Protein AF-A0A971AAA5-F1 (afdb_monomer)

Solvent-accessible surface area (backbone atoms only — not comparable to full-atom values): 3978 Å² total; per-residue (Å²): 139,63,98,80,66,80,71,54,68,51,73,58,88,72,40,82,46,75,63,68,58,93,47,72,67,56,30,50,60,55,44,65,71,44,56,84,52,45,63,58,53,50,31,49,47,73,68,70,49,87,66,100,76,81,85,84,89,84,132

Foldseek 3Di:
DPPPDPFDWDDDQLDTRGDFDPDPVRRVVVVVVCVVCVVVSNCVSVVNDDDPDDDDDDD

pLDDT: mean 74.93, std 17.02, range [41.03, 93.62]

Mean predicted aligned error: 9.96 Å

Secondary structure (DSSP, 8-state):
--TT----EEEETTEEEE---SSHHHHHHHHHHHHHHHHHHHHHHHT----S-------

Structure (mmCIF, N/CA/C/O backbone):
data_AF-A0A971AAA5-F1
#
_entry.id   AF-A0A971AAA5-F1
#
loop_
_atom_site.group_PDB
_atom_site.id
_atom_site.type_symbol
_atom_site.label_atom_id
_atom_site.label_alt_id
_atom_site.label_comp_id
_atom_site.label_asym_id
_atom_site.label_entity_id
_atom_site.label_seq_id
_atom_site.pdbx_PDB_ins_code
_atom_site.Cartn_x
_atom_site.Cartn_y
_atom_site.Cartn_z
_atom_site.occupancy
_atom_site.B_iso_or_equiv
_atom_site.auth_seq_id
_atom_site.auth_comp_id
_atom_site.auth_asym_id
_atom_site.auth_atom_id
_atom_site.pdbx_PDB_model_num
ATOM 1 N N . LEU A 1 1 ? 15.718 6.841 -9.223 1.00 46.62 1 LEU A N 1
ATOM 2 C CA . LEU A 1 1 ? 14.237 6.814 -9.188 1.00 46.62 1 LEU A CA 1
ATOM 3 C C . LEU A 1 1 ? 13.841 7.832 -8.119 1.00 46.62 1 LEU A C 1
ATOM 5 O O . LEU A 1 1 ? 14.328 7.685 -7.020 1.00 46.62 1 LEU A O 1
ATOM 9 N N . ALA A 1 2 ? 13.163 8.959 -8.318 1.00 55.75 2 ALA A N 1
ATOM 10 C CA . ALA A 1 2 ? 11.987 9.216 -9.125 1.00 55.75 2 ALA A CA 1
ATOM 11 C C . ALA A 1 2 ? 11.724 10.746 -9.197 1.00 55.75 2 ALA A C 1
ATOM 13 O O . ALA A 1 2 ? 10.702 11.225 -8.724 1.00 55.75 2 ALA A O 1
ATOM 14 N N . MET A 1 3 ? 12.638 11.537 -9.773 1.00 41.03 3 MET A N 1
ATOM 15 C CA . MET A 1 3 ? 12.502 13.011 -9.816 1.00 41.03 3 MET A CA 1
ATOM 16 C C . MET A 1 3 ? 11.338 13.525 -10.695 1.00 41.03 3 MET A C 1
ATOM 18 O O . MET A 1 3 ? 10.983 14.693 -10.612 1.00 41.03 3 MET A O 1
ATOM 22 N N . LEU A 1 4 ? 10.717 12.659 -11.509 1.00 48.53 4 LEU A N 1
ATOM 23 C CA . LEU A 1 4 ? 9.538 12.968 -12.339 1.00 48.53 4 LEU A CA 1
ATOM 24 C C . LEU A 1 4 ? 8.270 12.211 -11.914 1.00 48.53 4 LEU A C 1
ATOM 26 O O . LEU A 1 4 ? 7.231 12.341 -12.566 1.00 48.53 4 LEU A O 1
ATOM 30 N N . SER A 1 5 ? 8.331 11.391 -10.860 1.00 56.56 5 SER A N 1
ATOM 31 C CA . SER A 1 5 ? 7.160 10.619 -10.446 1.00 56.56 5 SER A CA 1
ATOM 32 C C . SER A 1 5 ? 6.183 11.526 -9.712 1.00 56.56 5 SER A C 1
ATOM 34 O O . SER A 1 5 ? 6.385 11.876 -8.556 1.00 56.56 5 SER A O 1
ATOM 36 N N . ARG A 1 6 ? 5.094 11.885 -10.392 1.00 58.06 6 ARG A N 1
ATOM 37 C CA . ARG A 1 6 ? 3.894 12.471 -9.777 1.00 58.06 6 ARG A CA 1
ATOM 38 C C . ARG A 1 6 ? 2.959 11.379 -9.240 1.00 58.06 6 ARG A C 1
ATOM 40 O O . ARG A 1 6 ? 1.74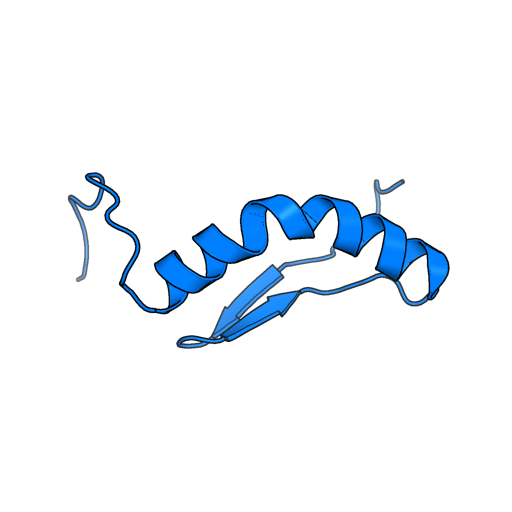3 11.551 -9.272 1.00 58.06 6 ARG A O 1
ATOM 47 N N . ALA A 1 7 ? 3.500 10.223 -8.845 1.00 62.62 7 ALA A N 1
ATOM 48 C CA . ALA A 1 7 ? 2.693 9.146 -8.289 1.00 62.62 7 ALA A CA 1
ATOM 49 C C . ALA A 1 7 ? 2.078 9.633 -6.974 1.00 62.62 7 ALA A C 1
ATOM 51 O O . ALA A 1 7 ? 2.766 9.825 -5.976 1.00 62.62 7 ALA A O 1
ATOM 52 N N . THR A 1 8 ? 0.776 9.893 -7.015 1.00 72.06 8 THR A N 1
ATOM 53 C CA . THR A 1 8 ? -0.033 10.245 -5.850 1.00 72.06 8 THR A CA 1
ATOM 54 C C . THR A 1 8 ? -0.695 8.984 -5.291 1.00 72.06 8 THR A C 1
ATOM 56 O O . THR A 1 8 ? -0.975 8.045 -6.042 1.00 72.06 8 THR A O 1
ATOM 59 N N . ALA A 1 9 ? -0.945 8.958 -3.988 1.00 84.31 9 ALA A N 1
ATOM 60 C CA . ALA A 1 9 ? -1.839 8.008 -3.341 1.00 84.31 9 ALA A CA 1
ATOM 61 C C . ALA A 1 9 ? -2.903 8.806 -2.583 1.00 84.31 9 ALA A C 1
ATOM 63 O O . ALA A 1 9 ? -2.651 9.933 -2.152 1.00 84.31 9 ALA A O 1
ATOM 64 N N . GLY A 1 10 ? -4.099 8.247 -2.448 1.00 83.25 10 GLY A N 1
ATOM 65 C CA . GLY A 1 10 ? -5.216 8.952 -1.835 1.00 83.25 10 GLY A CA 1
ATOM 66 C C . GLY A 1 10 ? -6.288 8.018 -1.309 1.00 83.25 10 GLY A C 1
ATOM 67 O O . GLY A 1 10 ? -6.260 6.810 -1.536 1.00 83.25 10 GLY A O 1
ATOM 68 N N . ILE A 1 11 ? -7.247 8.601 -0.598 1.00 86.44 11 ILE A N 1
ATOM 69 C CA . ILE A 1 11 ? -8.326 7.877 0.066 1.00 86.44 11 ILE A CA 1
ATOM 70 C C . ILE A 1 11 ? -9.661 8.343 -0.507 1.00 86.44 11 ILE A C 1
ATOM 72 O O . ILE A 1 11 ? -9.920 9.542 -0.608 1.00 86.44 11 ILE A O 1
ATOM 76 N N . ARG A 1 12 ? -10.535 7.392 -0.847 1.00 86.62 12 ARG A N 1
ATOM 77 C CA . ARG A 1 12 ? -11.933 7.655 -1.207 1.00 86.62 12 ARG A CA 1
ATOM 78 C C . ARG A 1 12 ? -12.849 6.817 -0.320 1.00 86.62 12 ARG A C 1
ATOM 80 O O . ARG A 1 12 ? -12.930 5.599 -0.475 1.00 86.62 12 ARG A O 1
ATOM 87 N N . GLY A 1 13 ? -13.547 7.463 0.612 1.00 86.12 13 GLY A N 1
ATOM 88 C CA . GLY A 1 13 ? -14.321 6.756 1.637 1.00 86.12 13 GLY A CA 1
ATOM 89 C C . GLY A 1 13 ? -13.402 5.869 2.482 1.00 86.12 13 GLY A C 1
ATOM 90 O O . GLY A 1 13 ? -12.473 6.375 3.095 1.00 86.12 13 GLY A O 1
ATOM 91 N N . LYS A 1 14 ? -13.629 4.548 2.460 1.00 84.56 14 LYS A N 1
ATOM 92 C CA . LYS A 1 14 ? -12.782 3.541 3.135 1.00 84.56 14 LYS A CA 1
ATOM 93 C C . LYS A 1 14 ? -11.816 2.808 2.188 1.00 84.56 14 LYS A C 1
ATOM 95 O O . LYS A 1 14 ? -11.368 1.709 2.492 1.00 84.56 14 LYS A O 1
ATOM 100 N N . THR A 1 15 ? -11.548 3.373 1.008 1.00 86.19 15 THR A N 1
ATOM 101 C CA . THR A 1 15 ? -10.693 2.755 -0.021 1.00 86.19 15 THR A CA 1
ATOM 102 C C . THR A 1 15 ? -9.398 3.536 -0.187 1.00 86.19 15 THR A C 1
ATOM 104 O O . THR A 1 15 ? -9.442 4.734 -0.469 1.00 86.19 15 THR A O 1
ATOM 107 N N . LEU A 1 16 ? -8.262 2.846 -0.069 1.00 86.62 16 LEU A N 1
ATOM 108 C CA . LEU A 1 16 ? -6.948 3.373 -0.434 1.00 86.62 16 LEU A CA 1
ATOM 109 C C . LEU A 1 16 ? -6.698 3.166 -1.927 1.00 86.62 16 LEU A C 1
ATOM 111 O O . LEU A 1 16 ? -6.892 2.070 -2.449 1.00 86.62 16 LEU A O 1
ATOM 115 N N . ILE A 1 17 ? -6.246 4.212 -2.606 1.00 88.81 17 ILE A N 1
ATOM 116 C CA . ILE A 1 17 ? -5.913 4.203 -4.029 1.00 88.81 17 ILE A CA 1
ATOM 117 C C . ILE A 1 17 ? -4.429 4.541 -4.148 1.00 88.81 17 ILE A C 1
ATOM 119 O O . ILE A 1 17 ? -4.003 5.613 -3.718 1.00 88.81 17 ILE A O 1
ATOM 123 N N . ILE A 1 18 ? -3.646 3.632 -4.731 1.00 86.69 18 ILE A N 1
ATOM 124 C CA . ILE A 1 18 ? -2.195 3.774 -4.893 1.00 86.69 18 ILE A CA 1
ATOM 125 C C . ILE A 1 18 ? -1.860 3.668 -6.378 1.00 86.69 18 ILE A C 1
ATOM 127 O O . ILE A 1 18 ? -2.199 2.680 -7.028 1.00 86.69 18 ILE A O 1
ATOM 131 N N . ASN A 1 19 ? -1.173 4.674 -6.914 1.00 89.75 19 ASN A N 1
ATOM 132 C CA . ASN A 1 19 ? -0.612 4.599 -8.258 1.00 89.75 19 ASN A CA 1
ATOM 133 C C . ASN A 1 19 ? 0.719 3.840 -8.224 1.00 89.75 19 ASN A C 1
ATOM 135 O O . ASN A 1 19 ? 1.615 4.197 -7.459 1.00 89.75 19 ASN A O 1
ATOM 139 N N . LEU A 1 20 ? 0.863 2.828 -9.081 1.00 88.56 20 LEU A N 1
ATOM 140 C CA . LEU A 1 20 ? 2.088 2.039 -9.219 1.00 88.56 20 LEU A CA 1
ATOM 141 C C . LEU A 1 20 ? 2.737 2.251 -10.599 1.00 88.56 20 LEU A C 1
ATOM 143 O O . LEU A 1 20 ? 2.059 2.655 -11.548 1.00 88.56 20 LEU A O 1
ATOM 147 N N . PRO A 1 21 ? 4.048 1.983 -10.738 1.00 87.56 21 PRO A N 1
ATOM 148 C CA . PRO A 1 21 ? 4.719 1.976 -12.034 1.00 87.56 21 PRO A CA 1
ATOM 149 C C . PRO A 1 21 ? 4.106 0.959 -13.009 1.00 87.56 21 PRO A C 1
ATOM 151 O O . PRO A 1 21 ? 3.625 -0.093 -12.603 1.00 87.56 21 PRO A O 1
ATOM 154 N N . GLY A 1 22 ? 4.198 1.226 -14.317 1.00 86.50 22 GLY A N 1
ATOM 155 C CA . GLY A 1 22 ? 3.669 0.317 -15.347 1.00 86.50 22 GLY A CA 1
ATOM 156 C C . GLY A 1 22 ? 4.461 -0.986 -15.537 1.00 86.50 22 GLY A C 1
ATOM 157 O O . GLY A 1 22 ? 3.956 -1.924 -16.144 1.00 86.50 22 GLY A O 1
ATO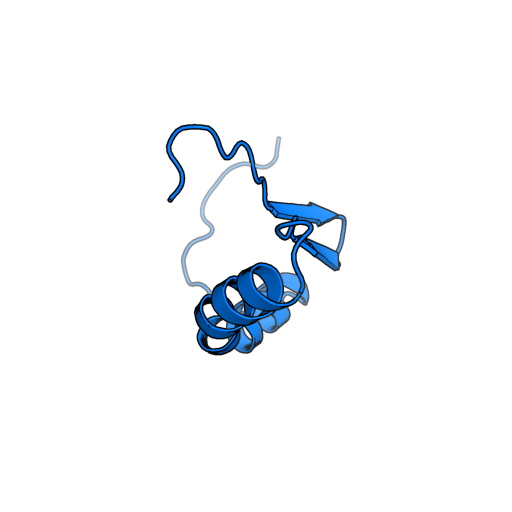M 158 N N . SER A 1 23 ? 5.698 -1.065 -15.032 1.00 92.50 23 SER A N 1
ATOM 159 C CA . SER A 1 23 ? 6.497 -2.296 -15.070 1.00 92.50 23 SER A CA 1
ATOM 160 C C . SER A 1 23 ? 6.147 -3.201 -13.884 1.00 92.50 23 SER A C 1
ATOM 162 O O . SER A 1 23 ? 6.228 -2.725 -12.748 1.00 92.50 23 SER A O 1
ATOM 164 N N . PRO A 1 24 ? 5.866 -4.503 -14.098 1.00 93.62 24 PRO A N 1
ATOM 165 C CA . PRO A 1 24 ? 5.563 -5.440 -13.014 1.00 93.62 24 PRO A CA 1
ATOM 166 C C . PRO A 1 24 ? 6.646 -5.506 -11.934 1.00 93.62 24 PRO A C 1
ATOM 168 O O . PRO A 1 24 ? 6.334 -5.521 -10.749 1.00 93.62 24 PRO A O 1
ATOM 171 N N . LYS A 1 25 ? 7.927 -5.479 -12.329 1.00 93.62 25 LYS A N 1
ATOM 172 C CA . LYS A 1 25 ? 9.050 -5.512 -11.382 1.00 93.62 25 LYS A CA 1
ATOM 173 C C . LYS A 1 25 ? 9.050 -4.285 -10.468 1.00 93.62 25 LYS A C 1
ATOM 175 O O . LYS A 1 25 ? 9.116 -4.423 -9.256 1.00 93.62 25 LYS A O 1
ATOM 180 N N . ALA A 1 26 ? 8.923 -3.095 -11.052 1.00 88.75 26 ALA A N 1
ATOM 181 C CA . ALA A 1 26 ? 8.917 -1.852 -10.286 1.00 88.75 26 ALA A CA 1
ATOM 182 C C . ALA A 1 26 ? 7.652 -1.717 -9.418 1.00 88.75 26 ALA A C 1
ATOM 184 O O . ALA A 1 26 ? 7.711 -1.145 -8.335 1.00 88.75 26 ALA A O 1
ATOM 185 N N . ALA A 1 27 ? 6.513 -2.256 -9.866 1.00 89.44 27 ALA A N 1
ATOM 186 C CA .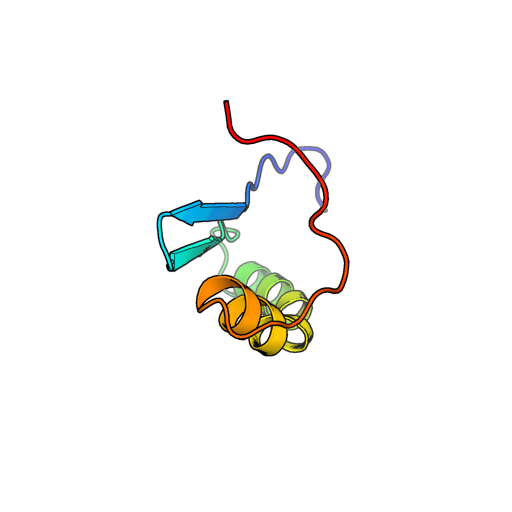 ALA A 1 27 ? 5.297 -2.318 -9.060 1.00 89.44 27 ALA A CA 1
ATOM 187 C C . ALA A 1 27 ? 5.476 -3.198 -7.813 1.00 89.44 27 ALA A C 1
ATOM 189 O O . ALA A 1 27 ? 5.061 -2.787 -6.732 1.00 89.44 27 ALA A O 1
ATOM 190 N N . LEU A 1 28 ? 6.124 -4.360 -7.950 1.00 92.25 28 LEU A N 1
ATOM 191 C CA . LEU A 1 28 ? 6.436 -5.246 -6.824 1.00 92.25 28 LEU A CA 1
ATOM 192 C C . LEU A 1 28 ? 7.406 -4.588 -5.840 1.00 92.25 28 LEU A C 1
ATOM 194 O O . LEU A 1 28 ? 7.102 -4.526 -4.655 1.00 92.25 28 LEU A O 1
ATOM 198 N N . GLU A 1 29 ? 8.502 -4.014 -6.336 1.00 92.25 29 GLU A N 1
ATOM 199 C CA . GLU A 1 29 ? 9.477 -3.296 -5.503 1.00 92.25 29 GLU A CA 1
ATOM 200 C C . GLU A 1 29 ? 8.820 -2.132 -4.739 1.00 92.25 29 GLU A C 1
ATOM 202 O O . GLU A 1 29 ? 9.071 -1.939 -3.551 1.00 92.25 29 GLU A O 1
ATOM 207 N N . CYS A 1 30 ? 7.930 -1.369 -5.387 1.00 88.06 30 CYS A N 1
ATOM 208 C CA . CYS A 1 30 ? 7.156 -0.334 -4.703 1.00 88.06 30 CYS A CA 1
ATOM 209 C C . CYS A 1 30 ? 6.204 -0.924 -3.655 1.00 88.06 30 CYS A C 1
ATOM 211 O O . CYS A 1 30 ? 6.097 -0.373 -2.562 1.00 88.06 30 CYS A O 1
ATOM 213 N N . LEU A 1 31 ? 5.508 -2.020 -3.965 1.00 88.00 31 LEU A N 1
ATOM 214 C CA . LEU A 1 31 ? 4.552 -2.635 -3.047 1.00 88.00 31 LEU A CA 1
ATOM 215 C C . LEU A 1 31 ? 5.243 -3.194 -1.798 1.00 88.00 31 LEU A C 1
ATOM 217 O O . LEU A 1 31 ? 4.740 -2.98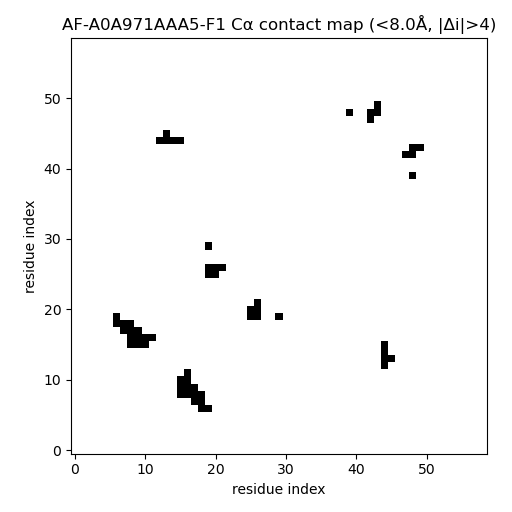2 -0.698 1.00 88.00 31 LEU A O 1
ATOM 221 N N . GLU A 1 32 ? 6.405 -3.830 -1.945 1.00 91.25 32 GLU A N 1
ATOM 222 C CA . GLU A 1 32 ? 7.206 -4.361 -0.832 1.00 91.25 32 GLU A CA 1
ATOM 223 C C . GLU A 1 32 ? 7.555 -3.290 0.210 1.00 91.25 32 GLU A C 1
ATOM 225 O O . GLU A 1 32 ? 7.548 -3.574 1.407 1.00 91.25 32 GLU A O 1
ATOM 230 N N . VAL A 1 33 ? 7.770 -2.044 -0.222 1.00 86.75 33 VAL A N 1
ATOM 231 C CA . VAL A 1 33 ? 7.993 -0.903 0.681 1.00 86.75 33 VAL A CA 1
ATOM 232 C C . VAL A 1 33 ? 6.727 -0.535 1.465 1.00 86.75 33 VAL A C 1
ATOM 234 O O . VAL A 1 33 ? 6.820 -0.138 2.626 1.00 86.75 33 VAL A O 1
ATOM 237 N N . PHE A 1 34 ? 5.542 -0.665 0.862 1.00 82.75 34 PHE A N 1
ATOM 238 C CA . PHE A 1 34 ? 4.273 -0.319 1.510 1.00 82.75 34 PHE A CA 1
ATOM 239 C C . PHE A 1 34 ? 3.739 -1.421 2.427 1.00 82.75 34 PHE A C 1
ATOM 241 O O . PHE A 1 34 ? 3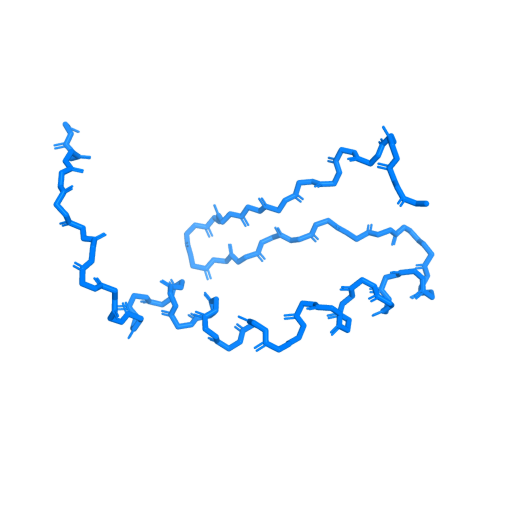.113 -1.105 3.437 1.00 82.75 34 PHE A O 1
ATOM 248 N N . LEU A 1 35 ? 3.976 -2.699 2.113 1.00 87.12 35 LEU A N 1
ATOM 249 C CA . LEU A 1 35 ? 3.400 -3.842 2.837 1.00 87.12 35 LEU A CA 1
ATOM 250 C C . LEU A 1 35 ? 3.498 -3.750 4.375 1.00 87.12 35 LEU A C 1
ATOM 252 O O . LEU A 1 35 ? 2.481 -4.011 5.023 1.00 87.12 35 LEU A O 1
AT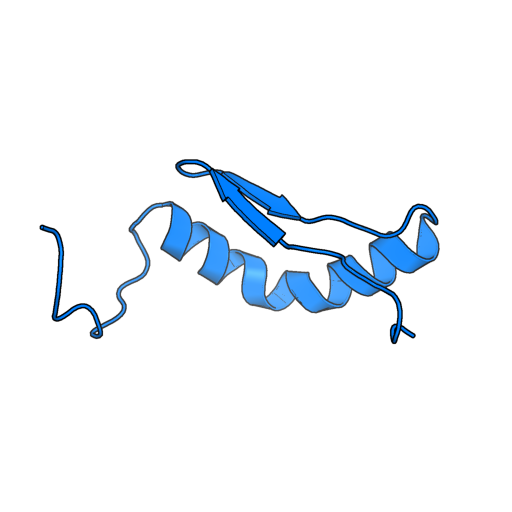OM 256 N N . PRO A 1 36 ? 4.626 -3.330 4.984 1.00 88.69 36 PRO A N 1
ATOM 257 C CA . PRO A 1 36 ? 4.732 -3.229 6.440 1.00 88.69 36 PRO A CA 1
ATOM 258 C C . PRO A 1 36 ? 3.746 -2.239 7.078 1.00 88.69 36 PRO A C 1
ATOM 260 O O . PRO A 1 36 ? 3.318 -2.451 8.210 1.00 88.69 36 PRO A O 1
ATOM 263 N N . VAL A 1 37 ? 3.363 -1.175 6.365 1.00 84.31 37 VAL A N 1
ATOM 264 C CA . VAL A 1 37 ? 2.462 -0.124 6.875 1.00 84.31 37 VAL A CA 1
ATOM 265 C C . VAL A 1 37 ? 1.002 -0.327 6.459 1.00 84.31 37 VAL A C 1
ATOM 267 O O . VAL A 1 37 ? 0.120 0.372 6.959 1.00 84.31 37 VAL A O 1
ATOM 270 N N . MET A 1 38 ? 0.716 -1.298 5.581 1.00 85.62 38 MET A N 1
ATOM 271 C CA . MET A 1 38 ? -0.635 -1.528 5.051 1.00 85.62 38 MET A CA 1
ATOM 272 C C . MET A 1 38 ? -1.647 -1.917 6.130 1.00 85.62 38 MET A C 1
ATOM 274 O O . MET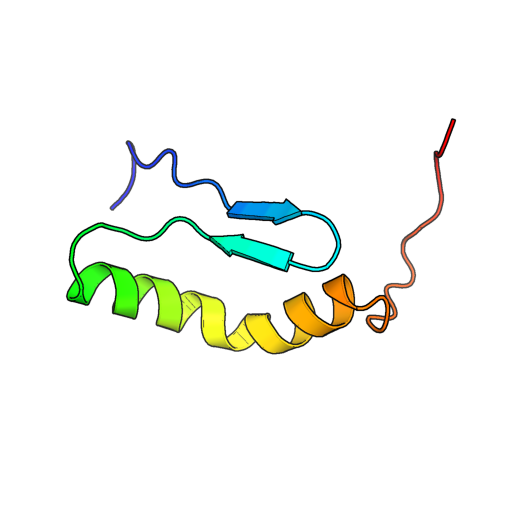 A 1 38 ? -2.792 -1.482 6.050 1.00 85.62 38 MET A O 1
ATOM 278 N N . ASN A 1 39 ? -1.246 -2.698 7.140 1.00 84.00 39 ASN A N 1
ATOM 279 C CA . ASN A 1 39 ? -2.151 -3.092 8.227 1.00 84.00 39 ASN A CA 1
ATOM 280 C C . ASN A 1 39 ? -2.667 -1.865 8.987 1.00 84.00 39 ASN A C 1
ATOM 282 O O . ASN A 1 39 ? -3.876 -1.669 9.083 1.00 84.00 39 ASN A O 1
ATOM 286 N N . HIS A 1 40 ? -1.756 -0.988 9.414 1.00 83.69 40 HIS A N 1
ATOM 287 C CA . HIS A 1 40 ? -2.119 0.253 10.089 1.00 83.69 40 HIS A CA 1
ATOM 288 C C . HIS A 1 40 ? -2.943 1.173 9.177 1.00 83.69 40 HIS A C 1
ATOM 290 O O . HIS A 1 40 ? -3.979 1.681 9.588 1.00 83.69 40 HIS A O 1
ATOM 296 N N . ALA A 1 41 ? -2.561 1.318 7.902 1.00 81.25 41 ALA A N 1
ATOM 297 C CA . ALA A 1 41 ? -3.334 2.114 6.950 1.00 81.25 41 ALA A CA 1
ATOM 298 C C . ALA A 1 41 ? -4.786 1.615 6.807 1.00 81.25 41 ALA A C 1
ATOM 300 O O . ALA A 1 41 ? -5.712 2.422 6.728 1.00 81.25 41 ALA A O 1
ATOM 301 N N . VAL A 1 42 ? -5.010 0.295 6.802 1.00 84.69 42 VAL A N 1
ATOM 302 C CA . VAL A 1 42 ? -6.354 -0.304 6.751 1.00 84.69 42 VAL A CA 1
ATOM 303 C C . VAL A 1 42 ? -7.130 -0.067 8.050 1.00 84.69 42 VAL A C 1
ATOM 305 O O . VAL A 1 42 ? -8.320 0.242 7.980 1.00 84.69 42 VAL A O 1
ATOM 308 N N . GLU A 1 43 ? -6.489 -0.175 9.213 1.00 84.75 43 GLU A N 1
ATOM 309 C CA . GLU A 1 43 ? -7.099 0.153 10.512 1.00 84.75 43 GLU A CA 1
ATOM 310 C C . GLU A 1 43 ? -7.536 1.624 10.562 1.00 84.75 43 GLU A C 1
ATOM 312 O O . GLU A 1 43 ? -8.688 1.923 10.895 1.00 84.75 43 GLU A O 1
ATOM 317 N N . THR A 1 44 ? -6.674 2.542 10.118 1.00 81.94 44 THR A N 1
ATOM 318 C CA . THR A 1 44 ? -6.978 3.978 10.033 1.00 81.94 44 THR A CA 1
ATOM 319 C C . THR A 1 44 ? -8.142 4.251 9.086 1.00 81.94 44 THR A C 1
ATOM 321 O O . THR A 1 44 ? -9.055 5.005 9.417 1.00 81.94 44 THR A O 1
ATOM 324 N N . LEU A 1 45 ? -8.188 3.573 7.937 1.00 82.44 45 LEU A N 1
ATOM 325 C CA . LEU A 1 45 ? -9.291 3.690 6.975 1.00 82.44 45 LEU A CA 1
ATOM 326 C C . LEU A 1 45 ? -10.626 3.152 7.490 1.00 82.44 45 LEU A C 1
ATOM 328 O O . LEU A 1 45 ? -11.690 3.607 7.057 1.00 82.44 45 LEU A O 1
ATOM 332 N N . ARG A 1 46 ? -10.595 2.16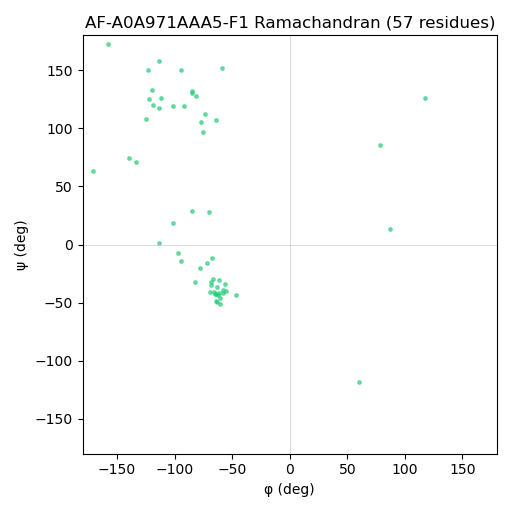0 8.381 1.00 80.19 46 ARG A N 1
ATOM 333 C CA . ARG A 1 46 ? -11.807 1.608 8.995 1.00 80.19 46 ARG A CA 1
ATOM 334 C C . ARG A 1 46 ? -12.353 2.496 10.109 1.00 80.19 46 ARG A C 1
ATOM 336 O O . ARG A 1 46 ? -13.564 2.436 10.342 1.00 80.19 46 ARG A O 1
ATOM 343 N N . GLY A 1 47 ? -11.510 3.371 10.664 1.00 71.31 47 GLY A N 1
ATOM 344 C CA . GLY A 1 47 ? -11.779 4.155 11.869 1.00 71.31 47 GLY A CA 1
ATOM 345 C C . GLY A 1 47 ? -11.412 3.410 13.155 1.00 71.31 47 GLY A C 1
ATOM 346 O O . GLY A 1 47 ? -11.822 3.835 14.229 1.00 71.31 47 GLY A O 1
ATOM 347 N N . ASP A 1 48 ? -10.665 2.309 13.032 1.00 64.25 48 ASP A N 1
ATOM 348 C CA . ASP A 1 48 ? -10.261 1.438 14.139 1.00 64.25 48 ASP A CA 1
ATOM 349 C C . ASP A 1 48 ? -8.870 1.817 14.684 1.00 64.25 48 ASP A C 1
ATOM 351 O O . ASP A 1 48 ? -8.489 1.383 15.771 1.00 64.25 48 ASP A O 1
ATOM 355 N N . ALA A 1 49 ? -8.107 2.642 13.952 1.00 60.22 49 ALA A N 1
ATOM 356 C CA . ALA A 1 49 ? -6.851 3.182 14.456 1.00 60.22 49 ALA A CA 1
ATOM 357 C C . ALA A 1 49 ? -7.128 4.255 15.514 1.00 60.22 49 ALA A C 1
ATOM 359 O O . ALA A 1 49 ? -7.632 5.341 15.225 1.00 60.22 49 ALA A O 1
ATOM 360 N N . PHE A 1 50 ? -6.762 3.951 16.754 1.00 52.38 50 PHE A N 1
ATOM 361 C CA . PHE A 1 50 ? -6.691 4.932 17.825 1.00 52.38 50 PHE A CA 1
ATOM 362 C C . PHE A 1 50 ? -5.439 5.797 17.637 1.00 52.38 50 PHE A C 1
ATOM 364 O O . PHE A 1 50 ? -4.352 5.430 18.077 1.00 52.38 50 PHE A O 1
ATOM 371 N N . GLU A 1 51 ? -5.589 6.967 17.019 1.00 53.56 51 GLU A N 1
ATOM 372 C CA . GLU A 1 51 ? -4.607 8.048 17.133 1.00 53.56 51 GLU A CA 1
ATOM 373 C C . GLU A 1 51 ? -5.126 9.095 18.135 1.00 53.56 51 GLU A C 1
ATOM 375 O O . GLU A 1 51 ? -6.167 9.715 17.928 1.00 53.56 51 GLU A O 1
ATOM 380 N N . CYS A 1 52 ? -4.395 9.331 19.233 1.00 49.81 52 CYS A N 1
ATOM 381 C CA . CYS A 1 52 ? -4.681 10.385 20.226 1.00 49.81 52 CYS A CA 1
ATOM 382 C C . CYS A 1 52 ? -4.432 11.822 19.702 1.00 49.81 52 CYS A C 1
ATOM 384 O O . CYS A 1 52 ? -4.130 12.725 20.481 1.00 49.81 52 CYS A O 1
ATOM 386 N N . ALA A 1 53 ? -4.559 12.065 18.398 1.00 48.53 53 ALA A N 1
ATOM 387 C CA . ALA A 1 53 ? -4.339 13.367 17.781 1.00 48.53 53 ALA A CA 1
ATOM 388 C C . ALA A 1 53 ? -5.466 13.709 16.801 1.00 48.53 53 ALA A C 1
ATOM 390 O O . ALA A 1 53 ? -5.269 13.761 15.593 1.00 48.53 53 ALA A O 1
ATOM 391 N N . GLN A 1 54 ? -6.658 14.003 17.323 1.00 49.97 54 GLN A N 1
ATOM 392 C CA . GLN A 1 54 ? -7.622 14.786 16.554 1.00 49.97 54 GLN A CA 1
ATOM 393 C C . GLN A 1 54 ? -8.340 15.805 17.442 1.00 49.97 54 GLN A C 1
ATOM 395 O O . GLN A 1 54 ? -9.506 15.668 17.799 1.00 49.97 54 GLN A O 1
ATOM 400 N N . ALA A 1 55 ? -7.603 16.859 17.796 1.00 47.25 55 ALA A N 1
ATOM 401 C CA . ALA A 1 55 ?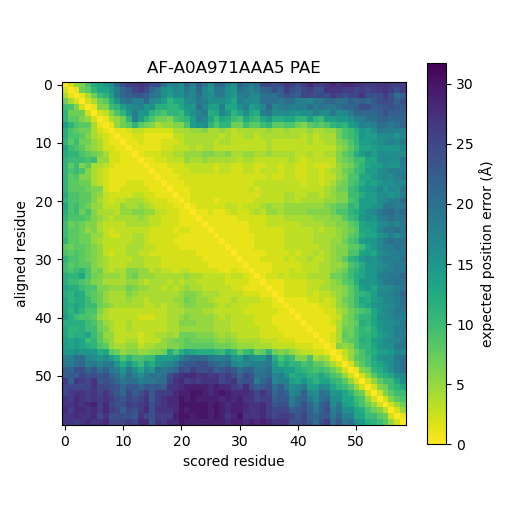 -8.194 18.152 18.099 1.00 47.25 55 ALA A CA 1
ATOM 402 C C . ALA A 1 55 ? -8.231 18.978 16.802 1.00 47.25 55 ALA A C 1
ATOM 404 O O . ALA A 1 55 ? -7.181 19.280 16.241 1.00 47.25 55 ALA A O 1
ATOM 405 N N . GLY A 1 56 ? -9.431 19.373 16.365 1.00 47.88 56 GLY A N 1
ATOM 406 C CA . GLY A 1 56 ? -9.616 20.595 15.578 1.00 47.88 56 GLY A CA 1
ATOM 407 C C . GLY A 1 56 ? -10.168 20.454 14.154 1.00 47.88 56 GLY A C 1
ATOM 408 O O . GLY A 1 56 ? -9.572 19.806 13.304 1.00 47.88 56 GLY A O 1
ATOM 409 N N . ALA A 1 57 ? -11.253 21.204 13.926 1.00 46.66 57 ALA A N 1
ATOM 410 C CA . ALA A 1 57 ? -11.770 21.731 12.658 1.00 46.66 57 ALA A CA 1
ATOM 411 C C . ALA A 1 57 ? -12.541 20.775 11.723 1.00 46.66 57 ALA A C 1
ATOM 413 O O . ALA A 1 57 ? -12.023 20.242 10.743 1.00 46.66 57 ALA A O 1
ATOM 414 N N . ARG A 1 58 ? -13.848 20.656 11.986 1.00 45.16 58 ARG A N 1
ATOM 415 C CA . ARG A 1 58 ? -14.866 20.628 10.929 1.00 45.16 58 ARG A CA 1
ATOM 416 C C . ARG A 1 58 ? -15.692 21.899 11.093 1.00 45.16 58 ARG A C 1
ATOM 418 O O . ARG A 1 58 ? -16.292 22.072 12.154 1.00 45.16 58 ARG A O 1
ATOM 425 N N . ASP A 1 59 ? -15.658 22.742 10.071 1.00 42.69 59 ASP A N 1
ATOM 426 C CA . ASP A 1 59 ? -16.666 23.770 9.817 1.00 42.69 59 ASP A CA 1
ATOM 427 C C . ASP A 1 59 ? -17.846 23.117 9.081 1.00 42.69 59 ASP A C 1
ATOM 429 O O . ASP A 1 59 ? -17.584 22.224 8.233 1.00 42.69 59 ASP A O 1
#

Radius of gyration: 14.62 Å; Cα contacts (8 Å, |Δi|>4): 30; chains: 1; bounding box: 31×29×36 Å

Sequence (59 aa):
LAMLSRATAGIRGKTLIINLPGSPKAALECLEVFLPVMNHAVETLRGDAFECAQAGARD